Protein AF-A0A164E216-F1 (afdb_monomer_lite)

Organism: NCBI:txid35525

pLDDT: mean 80.06, std 15.65, range [38.5, 94.0]

Radius of gyration: 17.81 Å; chains: 1; bounding box: 48×37×47 Å

Sequence (91 aa):
MDGSQGSPNPAHSSLPTFSPSRIEGDKIILKYNGKPTKCPRCEWTTLATNTRAMGSIHRDLETAHTLRLVKYWECGVCGFAGDGPTLKGHY

Foldseek 3Di:
DDDDDDDDDPDPPVDPQQQDWDDDPLEIEGEDALWDFQASVDRHGHPDTQLVNVVVSVVCCCPVVVSPGHYWYAYPPPRHTDHRVVVNVVD

Secondary structure (DSSP, 8-state):
-----------------PPPEEEETTEEEEEE-SS--B-SSSS-B-S--HHHHHHHHHHHHHHHS---SEEEEEETTT--EE-HHHHHHH-

Structure (mmCIF, N/CA/C/O backbone):
data_AF-A0A164E216-F1
#
_entry.id   AF-A0A164E216-F1
#
loop_
_atom_site.group_PDB
_atom_site.id
_atom_site.type_symbol
_atom_site.label_atom_id
_atom_site.label_alt_id
_atom_site.label_comp_id
_atom_site.label_asym_id
_atom_site.label_entity_id
_atom_site.label_seq_id
_atom_site.pdbx_PDB_ins_code
_atom_site.Cartn_x
_atom_site.Cartn_y
_atom_site.Cartn_z
_atom_site.occupancy
_atom_site.B_iso_or_equiv
_atom_site.auth_seq_id
_atom_site.auth_comp_id
_atom_site.auth_asym_id
_atom_site.auth_atom_id
_atom_site.pdbx_PDB_model_num
ATOM 1 N N . MET A 1 1 ? -35.628 22.271 -33.906 1.00 42.97 1 MET A N 1
ATOM 2 C CA . MET A 1 1 ? -34.504 23.191 -33.637 1.00 42.97 1 MET A CA 1
ATOM 3 C C . MET A 1 1 ? -34.423 23.314 -32.116 1.00 42.97 1 MET A C 1
ATOM 5 O O . MET A 1 1 ? -34.977 24.237 -31.549 1.00 42.97 1 MET A O 1
ATOM 9 N N . ASP A 1 2 ? -34.245 22.201 -31.412 1.00 45.34 2 ASP A N 1
ATOM 10 C CA . ASP A 1 2 ? -32.974 21.543 -31.060 1.00 45.34 2 ASP A CA 1
ATOM 11 C C . ASP A 1 2 ? -32.064 22.406 -30.164 1.00 45.34 2 ASP A C 1
ATOM 13 O O . ASP A 1 2 ? -31.403 23.324 -30.637 1.00 45.34 2 ASP A O 1
ATOM 17 N N . GLY A 1 3 ? -32.108 22.092 -28.862 1.00 44.44 3 GLY A N 1
ATOM 18 C CA . GLY A 1 3 ? -30.913 21.926 -28.030 1.00 44.44 3 GLY A CA 1
ATOM 19 C C . GLY A 1 3 ? -30.228 23.164 -27.457 1.00 44.44 3 GLY A C 1
ATOM 20 O O . GLY A 1 3 ? -29.154 23.545 -27.908 1.00 44.44 3 GLY A O 1
ATOM 21 N N . SER A 1 4 ? -30.776 23.728 -26.379 1.00 56.44 4 SER A N 1
ATOM 22 C CA . SER A 1 4 ? -30.088 24.700 -25.520 1.00 56.44 4 SER A CA 1
ATOM 23 C C . SER A 1 4 ? -28.928 24.083 -24.719 1.00 56.44 4 SER A C 1
ATOM 25 O O . SER A 1 4 ? -29.076 23.023 -24.121 1.00 56.44 4 SER A O 1
ATOM 27 N N . GLN A 1 5 ? -27.824 24.840 -24.642 1.00 50.59 5 GLN A N 1
ATOM 28 C CA . GLN A 1 5 ? -26.814 24.883 -23.568 1.00 50.59 5 GLN A CA 1
ATOM 29 C C . GLN A 1 5 ? -26.174 23.558 -23.114 1.00 50.59 5 GLN A C 1
ATOM 31 O O . GLN A 1 5 ? -26.562 22.951 -22.121 1.00 50.59 5 GLN A O 1
ATOM 36 N N . GLY A 1 6 ? -25.058 23.199 -23.751 1.00 52.75 6 GLY A N 1
ATOM 37 C CA . GLY A 1 6 ? -24.060 22.310 -23.160 1.00 52.75 6 GLY A CA 1
ATOM 38 C C . GLY A 1 6 ? -22.997 23.103 -22.398 1.00 52.75 6 GLY A C 1
ATOM 39 O O . GLY A 1 6 ? -22.097 23.656 -23.023 1.00 52.75 6 GLY A O 1
ATOM 40 N N . SER A 1 7 ? -23.100 23.168 -21.070 1.00 60.78 7 SER A N 1
ATOM 41 C CA . SER A 1 7 ? -21.992 23.292 -20.096 1.00 60.78 7 SER A CA 1
ATOM 42 C C . SER A 1 7 ? -22.574 23.358 -18.678 1.00 60.78 7 SER A C 1
ATOM 44 O O . SER A 1 7 ? -23.658 23.919 -18.528 1.00 60.78 7 SER A O 1
ATOM 46 N N . PRO A 1 8 ? -21.893 22.872 -17.622 1.00 50.22 8 PRO A N 1
ATOM 47 C CA . PRO A 1 8 ? -20.498 22.429 -17.549 1.00 50.22 8 PRO A CA 1
ATOM 48 C C . PRO A 1 8 ? -20.377 20.934 -17.195 1.00 50.22 8 PRO A C 1
ATOM 50 O O . PRO A 1 8 ? -21.283 20.364 -16.604 1.00 50.22 8 PRO A O 1
ATOM 53 N N . ASN A 1 9 ? -19.243 20.297 -17.492 1.00 49.53 9 ASN A N 1
ATOM 54 C CA . ASN A 1 9 ? -18.849 19.071 -16.787 1.00 49.53 9 ASN A CA 1
ATOM 55 C C . ASN A 1 9 ? -18.190 19.481 -15.460 1.00 49.53 9 ASN A C 1
ATOM 57 O O . ASN A 1 9 ? -17.100 20.058 -15.502 1.00 49.53 9 ASN A O 1
ATOM 61 N N . PRO A 1 10 ? -18.780 19.201 -14.285 1.00 58.44 10 PRO A N 1
ATOM 62 C CA . PRO A 1 10 ? -18.132 19.410 -13.007 1.00 58.44 10 PRO A CA 1
ATOM 63 C C . PRO A 1 10 ? -17.702 18.050 -12.456 1.00 58.44 10 PRO A C 1
ATOM 65 O O . PRO A 1 10 ? -18.541 17.293 -11.984 1.00 58.44 10 PRO A O 1
ATOM 68 N N . ALA A 1 11 ? -16.407 17.742 -12.550 1.00 47.66 11 ALA A N 1
ATOM 69 C CA . ALA A 1 11 ? -15.646 16.928 -11.588 1.00 47.66 11 ALA A CA 1
ATOM 70 C C . ALA A 1 11 ? -14.385 16.357 -12.251 1.00 47.66 11 ALA A C 1
ATOM 72 O O . ALA A 1 11 ? -14.241 15.153 -12.423 1.00 47.66 11 ALA A O 1
ATOM 73 N N . HIS A 1 12 ? -13.409 17.209 -12.552 1.00 50.84 12 HIS A N 1
ATOM 74 C CA . HIS A 1 12 ? -12.030 16.779 -12.329 1.00 50.84 12 HIS A CA 1
ATOM 75 C C . HIS A 1 12 ? -11.589 17.363 -10.993 1.00 50.84 12 HIS A C 1
ATOM 77 O O . HIS A 1 12 ? -10.721 18.226 -10.896 1.00 50.84 12 HIS A O 1
ATOM 83 N N . SER A 1 13 ? -12.251 16.894 -9.933 1.00 38.50 13 SER A N 1
ATOM 84 C CA . SER A 1 13 ? -11.636 16.883 -8.618 1.00 38.50 13 SER A CA 1
ATOM 85 C C . SER A 1 13 ? -10.405 15.999 -8.765 1.00 38.50 13 SER A C 1
ATOM 87 O O . SER A 1 13 ? -10.524 14.777 -8.825 1.00 38.50 13 SER A O 1
ATOM 89 N N . SER A 1 14 ? -9.235 16.621 -8.891 1.00 50.91 14 SER A N 1
ATOM 90 C CA . SER A 1 14 ? -7.931 15.972 -8.760 1.00 50.91 14 SER A CA 1
ATOM 91 C C . SER A 1 14 ? -7.791 15.477 -7.321 1.00 50.91 14 SER A C 1
ATOM 93 O O . SER A 1 14 ? -7.058 16.038 -6.512 1.00 50.91 14 SER A O 1
ATOM 95 N N . LEU A 1 15 ? -8.593 14.472 -6.972 1.00 50.72 15 LEU A N 1
ATOM 96 C CA . LEU A 1 15 ? -8.516 13.767 -5.712 1.00 50.72 15 LEU A CA 1
ATOM 97 C C . LEU A 1 15 ? -7.170 13.040 -5.681 1.00 50.72 15 LEU A C 1
ATOM 99 O O . LEU A 1 15 ? -6.731 12.524 -6.716 1.00 50.72 15 LEU A O 1
ATOM 103 N N . PRO A 1 16 ? -6.502 13.010 -4.518 1.00 46.44 16 PRO A N 1
ATOM 104 C CA . PRO A 1 16 ? -5.192 12.400 -4.378 1.00 46.44 16 PRO A CA 1
ATOM 105 C C . PRO A 1 16 ? -5.250 10.977 -4.928 1.00 46.44 16 PRO A C 1
ATOM 107 O O . PRO A 1 16 ? -5.989 10.128 -4.432 1.00 46.44 16 PRO A O 1
ATOM 110 N N . THR A 1 17 ? -4.498 10.729 -6.002 1.00 53.69 17 THR A N 1
ATOM 111 C CA . THR A 1 17 ? -4.402 9.410 -6.627 1.00 53.69 17 THR A CA 1
ATOM 112 C C . THR A 1 17 ? -3.593 8.527 -5.687 1.00 53.69 17 THR A C 1
ATOM 114 O O . THR A 1 17 ? -2.373 8.403 -5.802 1.00 53.69 17 THR A O 1
ATOM 117 N N . PHE A 1 18 ? -4.247 8.000 -4.657 1.00 57.25 18 PHE A N 1
ATOM 118 C CA . PHE A 1 18 ? -3.642 7.003 -3.795 1.00 57.25 18 PHE A CA 1
ATOM 119 C C . PHE A 1 18 ? -3.368 5.760 -4.640 1.00 57.25 18 PHE A C 1
ATOM 121 O O . PHE A 1 18 ? -4.214 5.336 -5.432 1.00 57.25 18 PHE A O 1
ATOM 128 N N . SER A 1 19 ? -2.161 5.203 -4.509 1.00 61.78 19 SER A N 1
ATOM 129 C CA . SER A 1 19 ? -1.782 3.975 -5.208 1.00 61.78 19 SER A CA 1
ATOM 130 C C . SER A 1 19 ? -2.848 2.906 -4.961 1.00 61.78 19 SER A C 1
ATOM 132 O O . SER A 1 19 ? -3.271 2.754 -3.811 1.00 61.78 19 SER A O 1
ATOM 134 N N . PRO A 1 20 ? -3.291 2.155 -5.987 1.00 68.31 20 PRO A N 1
ATOM 135 C CA . PRO A 1 20 ? -4.371 1.206 -5.791 1.00 68.31 20 PRO A CA 1
ATOM 136 C C . PRO A 1 20 ? -3.945 0.169 -4.754 1.00 68.31 20 PRO A C 1
ATOM 138 O O . PRO A 1 20 ? -2.929 -0.509 -4.920 1.00 68.31 20 PRO A O 1
ATOM 141 N N . SER A 1 21 ? -4.725 0.059 -3.689 1.00 77.81 21 SER A N 1
ATOM 142 C CA . SER A 1 21 ? -4.698 -1.083 -2.788 1.00 77.81 21 SER A CA 1
ATOM 143 C C . SER A 1 21 ? -6.088 -1.702 -2.793 1.00 77.81 21 SER A C 1
ATOM 145 O O . SER A 1 21 ? -7.082 -0.976 -2.875 1.00 77.81 21 SER A O 1
ATOM 147 N N . ARG A 1 22 ? -6.166 -3.032 -2.768 1.00 85.19 22 ARG A N 1
ATOM 148 C CA . ARG A 1 22 ? -7.442 -3.747 -2.629 1.00 85.19 22 ARG A CA 1
ATOM 149 C C . ARG A 1 22 ? -7.440 -4.544 -1.337 1.00 85.19 22 ARG A C 1
ATOM 151 O O . ARG A 1 22 ? -6.397 -5.044 -0.925 1.00 85.19 22 ARG A O 1
ATOM 158 N N . ILE A 1 23 ? -8.600 -4.632 -0.700 1.00 83.69 23 ILE A N 1
ATOM 159 C CA . ILE A 1 23 ? -8.800 -5.450 0.494 1.00 83.69 23 ILE A CA 1
ATOM 160 C C . IL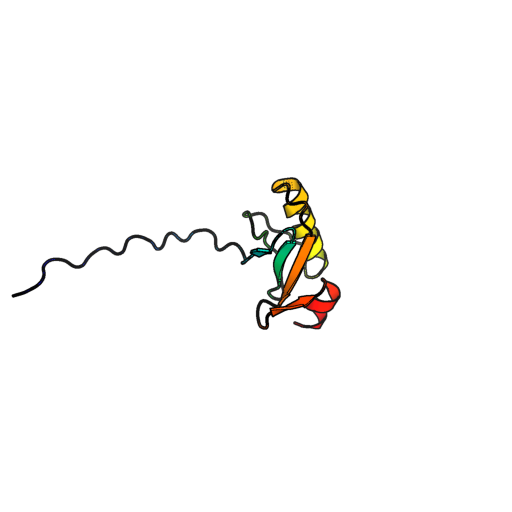E A 1 23 ? -9.488 -6.738 0.045 1.00 83.69 23 ILE A C 1
ATOM 162 O O . ILE A 1 23 ? -10.502 -6.684 -0.647 1.00 83.69 23 ILE A O 1
ATOM 166 N N . GLU A 1 24 ? -8.922 -7.880 0.415 1.00 85.00 24 GLU A N 1
ATOM 167 C CA . GLU A 1 24 ? -9.428 -9.214 0.102 1.00 85.00 24 GLU A CA 1
ATOM 168 C C . GLU A 1 24 ? -9.520 -10.022 1.402 1.00 85.00 24 GLU A C 1
ATOM 170 O O . GLU A 1 24 ? -8.529 -10.562 1.894 1.00 85.00 24 GLU A O 1
ATOM 175 N N . GLY A 1 25 ? -10.712 -10.051 2.006 1.00 83.56 25 GLY A 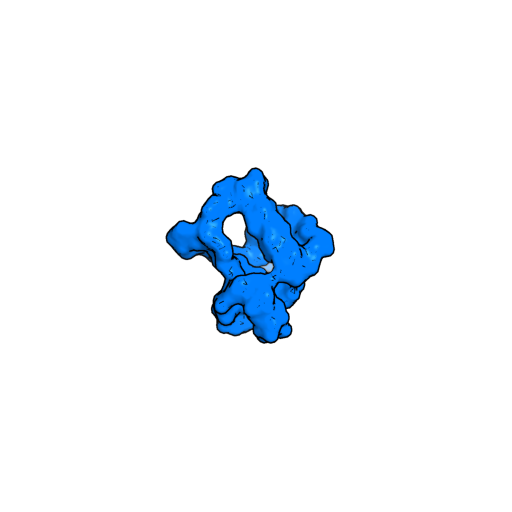N 1
ATOM 176 C CA . GLY A 1 25 ? -10.914 -10.644 3.330 1.00 83.56 25 GLY A CA 1
ATOM 177 C C . GLY A 1 25 ? -10.022 -9.977 4.381 1.00 83.56 25 GLY A C 1
ATOM 178 O O . GLY A 1 25 ? -10.111 -8.771 4.594 1.00 83.56 25 GLY A O 1
ATOM 179 N N . ASP A 1 26 ? -9.136 -10.762 5.000 1.00 84.00 26 ASP A N 1
ATOM 180 C CA . ASP A 1 26 ? -8.162 -10.288 5.996 1.00 84.00 26 ASP A CA 1
ATOM 181 C C . ASP A 1 26 ? -6.832 -9.805 5.371 1.00 84.00 26 ASP A C 1
ATOM 183 O O . ASP A 1 26 ? -5.815 -9.636 6.045 1.00 84.00 26 ASP A O 1
ATOM 187 N N . LYS A 1 27 ? -6.792 -9.612 4.050 1.00 86.00 27 LYS A N 1
ATOM 188 C CA . LYS A 1 27 ? -5.578 -9.226 3.326 1.00 86.00 27 LYS A CA 1
ATOM 189 C C . LYS A 1 27 ? -5.722 -7.839 2.734 1.00 86.00 27 LYS A C 1
ATOM 191 O O . LYS A 1 27 ? -6.757 -7.492 2.174 1.00 86.00 27 LYS A O 1
ATOM 196 N N . ILE A 1 28 ? -4.646 -7.067 2.783 1.00 88.50 28 ILE A N 1
ATOM 197 C CA . ILE A 1 28 ? -4.473 -5.882 1.950 1.00 88.50 28 ILE A CA 1
ATOM 198 C C . ILE A 1 28 ? -3.417 -6.177 0.890 1.00 88.50 28 ILE A C 1
ATOM 200 O O . ILE A 1 28 ? -2.301 -6.602 1.189 1.00 88.50 28 ILE A O 1
ATOM 204 N N . ILE A 1 29 ? -3.793 -5.955 -0.362 1.00 88.94 29 ILE A N 1
ATOM 205 C CA . ILE A 1 29 ? -2.952 -6.178 -1.529 1.00 88.94 29 ILE A CA 1
ATOM 206 C C . ILE A 1 29 ? -2.522 -4.813 -2.054 1.00 88.94 29 ILE A C 1
ATOM 208 O O . ILE A 1 29 ? -3.350 -3.975 -2.422 1.00 88.94 29 ILE A O 1
ATOM 212 N N . LEU A 1 30 ? -1.214 -4.591 -2.044 1.00 90.38 30 LEU A N 1
ATOM 213 C CA . LEU A 1 30 ? -0.539 -3.345 -2.378 1.00 90.38 30 LEU A CA 1
ATOM 214 C C . LEU A 1 30 ? 0.062 -3.448 -3.780 1.00 90.38 30 LEU A C 1
ATOM 216 O O . LEU A 1 30 ? 0.702 -4.443 -4.114 1.00 90.38 30 LEU A O 1
ATOM 220 N N . LYS A 1 31 ? -0.087 -2.410 -4.607 1.00 89.06 31 LYS A N 1
ATOM 221 C CA . LYS A 1 31 ? 0.566 -2.388 -5.922 1.00 89.06 31 LYS A CA 1
ATOM 222 C C . LYS A 1 31 ? 2.023 -1.943 -5.839 1.00 89.06 31 LYS A C 1
ATOM 224 O O . LYS A 1 31 ? 2.337 -0.857 -5.350 1.00 89.06 31 LYS A O 1
ATOM 229 N N . TYR A 1 32 ? 2.904 -2.765 -6.392 1.00 87.06 32 TYR A N 1
ATOM 230 C CA . TYR A 1 32 ? 4.314 -2.492 -6.607 1.00 87.06 32 TYR A CA 1
ATOM 231 C C . TYR A 1 32 ? 4.534 -1.942 -8.021 1.00 87.06 32 TYR A C 1
ATOM 233 O O . TYR A 1 32 ? 4.408 -2.660 -9.011 1.00 87.06 32 TYR A O 1
ATOM 241 N N . ASN A 1 33 ? 4.896 -0.662 -8.109 1.00 84.12 33 ASN A N 1
ATOM 242 C CA . ASN A 1 33 ? 5.171 0.036 -9.372 1.00 84.12 33 ASN A CA 1
ATOM 243 C C . ASN A 1 33 ? 6.688 0.228 -9.594 1.00 84.12 33 ASN A C 1
ATOM 245 O O . ASN A 1 33 ? 7.124 1.301 -10.016 1.00 84.12 33 ASN A O 1
ATOM 249 N N . GLY A 1 34 ? 7.519 -0.731 -9.165 1.00 83.94 34 GLY A N 1
ATOM 250 C CA . GLY A 1 34 ? 8.991 -0.649 -9.191 1.00 83.94 34 GLY A CA 1
ATOM 251 C C . GLY A 1 34 ? 9.595 0.228 -8.083 1.00 83.94 34 GLY A C 1
ATOM 252 O O . GLY A 1 34 ? 10.596 -0.117 -7.457 1.00 83.94 34 GLY A O 1
ATOM 253 N N . LYS A 1 35 ? 8.947 1.354 -7.770 1.00 86.19 35 LYS A N 1
ATOM 254 C CA . LYS A 1 35 ? 9.393 2.334 -6.766 1.00 86.19 35 LYS A CA 1
ATOM 255 C C . LYS A 1 35 ? 8.259 2.751 -5.820 1.00 86.19 35 LYS A C 1
ATOM 257 O O . LYS A 1 35 ? 7.764 3.873 -5.909 1.00 86.19 35 LYS A O 1
ATOM 262 N N . PRO A 1 36 ? 7.798 1.862 -4.923 1.00 87.38 36 PRO A N 1
ATOM 263 C CA . PRO A 1 36 ? 6.783 2.238 -3.951 1.00 87.38 36 PRO A CA 1
ATOM 264 C C . PRO A 1 36 ? 7.379 3.247 -2.968 1.00 87.38 36 PRO A C 1
ATOM 266 O O . PRO A 1 36 ? 8.374 2.953 -2.318 1.00 87.38 36 PRO A O 1
ATOM 269 N N . THR A 1 37 ? 6.790 4.434 -2.865 1.00 91.50 37 THR A N 1
ATOM 270 C CA . THR A 1 37 ? 7.212 5.461 -1.893 1.00 91.50 37 THR A CA 1
ATOM 271 C C . THR A 1 37 ? 6.048 6.041 -1.104 1.00 91.50 37 THR A C 1
ATOM 273 O O . THR A 1 37 ? 6.260 6.580 -0.026 1.00 91.50 37 THR A O 1
ATOM 276 N N . LYS A 1 38 ? 4.814 5.917 -1.597 1.00 90.81 38 LYS A N 1
ATOM 277 C CA . LYS A 1 38 ? 3.633 6.547 -1.003 1.00 90.81 38 LYS A CA 1
ATOM 278 C C . LYS A 1 38 ? 2.732 5.523 -0.322 1.00 90.81 38 LYS A C 1
ATOM 280 O O . LYS A 1 38 ? 2.526 4.430 -0.857 1.00 90.81 38 LYS A O 1
ATOM 285 N N . CYS A 1 39 ? 2.161 5.900 0.817 1.00 89.69 39 CYS A N 1
ATOM 286 C CA . CYS A 1 39 ? 1.073 5.153 1.428 1.00 89.69 39 CYS A CA 1
ATOM 287 C C . CYS A 1 39 ? -0.150 5.126 0.488 1.00 89.69 39 CYS A C 1
ATOM 289 O O . CYS A 1 39 ? -0.526 6.154 -0.077 1.00 89.69 39 CYS A O 1
ATOM 291 N N . PRO A 1 40 ? -0.820 3.977 0.310 1.00 86.38 40 PRO A N 1
ATOM 292 C CA . PRO A 1 40 ? -2.043 3.893 -0.492 1.00 86.38 40 PRO A CA 1
ATOM 293 C C . PRO A 1 40 ? -3.305 4.366 0.254 1.00 86.38 40 PRO A C 1
ATOM 295 O O . PRO A 1 40 ? -4.409 4.247 -0.273 1.00 86.38 40 PRO A O 1
ATOM 298 N N . ARG A 1 41 ? -3.177 4.839 1.499 1.00 85.25 41 ARG A N 1
ATOM 299 C CA . ARG A 1 41 ? -4.302 5.262 2.352 1.00 85.25 41 ARG A CA 1
ATOM 300 C C . ARG A 1 41 ? -4.217 6.721 2.796 1.00 85.25 41 ARG A C 1
ATOM 302 O O . ARG A 1 41 ? -5.238 7.277 3.186 1.00 85.25 41 ARG A O 1
ATOM 309 N N . CYS A 1 42 ? -3.040 7.339 2.730 1.00 87.19 42 CYS A N 1
ATOM 310 C CA . CYS A 1 42 ? -2.839 8.741 3.079 1.00 87.19 42 CYS A CA 1
ATOM 311 C C . CYS A 1 42 ? -1.709 9.372 2.255 1.00 87.19 42 CYS A C 1
ATOM 313 O O . CYS A 1 42 ? -1.138 8.756 1.356 1.00 87.19 42 CYS A O 1
ATOM 315 N N . GLU A 1 43 ? -1.410 10.641 2.521 1.00 88.75 43 GLU A N 1
ATOM 316 C CA . GLU A 1 43 ? -0.374 11.386 1.798 1.00 88.75 43 GLU A CA 1
ATOM 317 C C . GLU A 1 43 ? 1.046 11.115 2.305 1.00 88.75 43 GLU A C 1
ATOM 319 O O . GLU A 1 43 ? 2.016 11.630 1.742 1.00 88.75 43 GLU A O 1
ATOM 324 N N . TRP A 1 44 ? 1.185 10.267 3.328 1.00 92.44 44 TRP A N 1
ATOM 325 C CA . TRP A 1 44 ? 2.482 9.895 3.863 1.00 92.44 44 TRP A CA 1
ATOM 326 C C . TRP A 1 44 ? 3.363 9.250 2.790 1.00 92.44 44 TRP A C 1
ATOM 328 O O . TRP A 1 44 ? 2.931 8.402 2.003 1.00 92.44 44 TRP A O 1
ATOM 338 N N . THR A 1 45 ? 4.623 9.673 2.768 1.00 92.38 45 THR A N 1
ATOM 339 C CA . THR A 1 45 ? 5.624 9.234 1.799 1.00 92.38 45 THR A CA 1
ATOM 340 C C . THR A 1 45 ? 6.910 8.881 2.535 1.00 92.38 45 THR A C 1
ATOM 342 O O . THR A 1 45 ? 7.362 9.620 3.409 1.00 92.38 45 THR A O 1
ATOM 345 N N . THR A 1 46 ? 7.520 7.756 2.176 1.00 92.75 46 THR A N 1
ATOM 346 C CA . THR A 1 46 ? 8.827 7.340 2.683 1.00 92.75 46 THR A CA 1
ATOM 347 C C . THR A 1 46 ? 9.953 7.781 1.753 1.00 92.75 46 THR A C 1
ATOM 349 O O . THR A 1 46 ? 9.813 7.767 0.532 1.00 92.75 46 THR A O 1
ATOM 352 N N . LEU A 1 47 ? 11.100 8.128 2.343 1.00 93.25 47 LEU A N 1
ATOM 353 C CA . LEU A 1 47 ? 12.361 8.357 1.625 1.00 93.25 47 LEU A CA 1
ATOM 354 C C . LEU A 1 47 ? 13.125 7.050 1.350 1.00 93.25 47 LEU A C 1
ATOM 356 O O . LEU A 1 47 ? 14.125 7.048 0.634 1.00 93.25 47 LEU A O 1
ATOM 360 N N . ALA A 1 48 ? 12.689 5.935 1.942 1.00 90.88 48 ALA A N 1
ATOM 361 C CA . ALA A 1 48 ? 13.263 4.631 1.657 1.00 90.88 48 ALA A CA 1
ATOM 362 C C . ALA A 1 48 ? 12.926 4.194 0.223 1.00 90.88 48 ALA A C 1
ATOM 364 O O . ALA A 1 48 ? 11.926 4.612 -0.356 1.00 90.88 48 ALA A O 1
ATOM 365 N N . THR A 1 49 ? 13.744 3.306 -0.339 1.00 86.38 49 THR A N 1
ATOM 366 C CA . THR A 1 49 ? 13.536 2.758 -1.686 1.00 86.38 49 THR A CA 1
ATOM 367 C C . THR A 1 49 ? 13.343 1.245 -1.644 1.00 86.38 49 THR A C 1
ATOM 369 O O . THR A 1 49 ? 13.735 0.575 -0.682 1.00 86.38 49 THR A O 1
ATOM 372 N N . ASN A 1 50 ? 12.748 0.698 -2.709 1.00 84.62 50 ASN A N 1
ATOM 373 C CA . ASN A 1 50 ? 12.597 -0.743 -2.925 1.00 84.62 50 ASN A CA 1
ATOM 374 C C . ASN A 1 50 ? 11.974 -1.465 -1.709 1.00 84.62 50 ASN A C 1
ATOM 376 O O . ASN A 1 50 ? 10.993 -1.005 -1.130 1.00 84.62 50 ASN A O 1
ATOM 380 N N . THR A 1 51 ? 12.567 -2.585 -1.293 1.00 87.44 51 THR A N 1
ATOM 381 C CA . THR A 1 51 ? 12.112 -3.434 -0.184 1.00 87.44 51 THR A CA 1
ATOM 382 C C . THR A 1 51 ? 12.011 -2.688 1.144 1.00 87.44 51 THR A C 1
ATOM 384 O O . THR A 1 51 ? 11.096 -2.935 1.930 1.00 87.44 51 THR A O 1
ATOM 387 N N . ARG A 1 52 ? 12.903 -1.721 1.393 1.00 91.38 52 ARG A N 1
ATOM 388 C CA . ARG A 1 52 ? 12.860 -0.902 2.610 1.00 91.38 52 ARG A CA 1
ATOM 389 C C . ARG A 1 52 ? 11.659 0.039 2.610 1.00 91.38 52 ARG A C 1
ATOM 391 O O . ARG A 1 52 ? 11.059 0.274 3.660 1.00 91.38 52 ARG A O 1
ATOM 398 N N . ALA A 1 53 ? 11.288 0.548 1.438 1.00 91.75 53 ALA A N 1
ATOM 399 C CA . ALA A 1 53 ? 10.087 1.353 1.289 1.00 91.75 53 ALA A CA 1
ATOM 400 C C . ALA A 1 53 ? 8.828 0.528 1.561 1.00 91.75 53 ALA A C 1
ATOM 402 O O . ALA A 1 53 ? 7.942 0.983 2.278 1.00 91.75 53 ALA A O 1
ATOM 403 N N . MET A 1 54 ? 8.799 -0.720 1.087 1.00 91.31 54 MET A N 1
ATOM 404 C CA . MET A 1 54 ? 7.686 -1.644 1.317 1.00 91.31 54 MET A CA 1
ATOM 405 C C . MET A 1 54 ? 7.458 -1.896 2.812 1.00 91.31 54 MET A C 1
ATOM 407 O O . MET A 1 54 ? 6.338 -1.744 3.294 1.00 91.31 54 MET A O 1
ATOM 411 N N . GLY A 1 55 ? 8.523 -2.177 3.570 1.00 91.88 55 GLY A N 1
ATOM 412 C CA . GLY A 1 55 ? 8.429 -2.317 5.029 1.00 91.88 55 GLY A CA 1
ATOM 413 C C . GLY A 1 55 ? 8.016 -1.021 5.737 1.00 91.88 55 GLY A C 1
ATOM 414 O O . GLY A 1 55 ? 7.257 -1.050 6.703 1.00 91.88 55 GLY A O 1
ATOM 415 N N . SER A 1 56 ? 8.457 0.132 5.231 1.00 94.00 56 SER A N 1
ATOM 416 C CA . SER A 1 56 ? 8.065 1.432 5.788 1.00 94.00 56 SER A CA 1
ATOM 417 C C . SER A 1 56 ? 6.573 1.717 5.565 1.00 94.00 56 SER A C 1
ATOM 419 O O 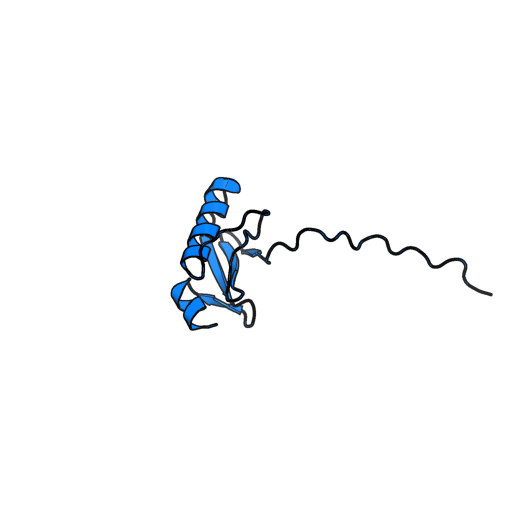. SER A 1 56 ? 5.906 2.179 6.486 1.00 94.00 56 SER A O 1
ATOM 421 N N . ILE A 1 57 ? 6.042 1.378 4.386 1.00 92.25 57 ILE A N 1
ATOM 422 C CA . ILE A 1 57 ? 4.612 1.478 4.055 1.00 92.25 57 ILE A CA 1
ATOM 423 C C . ILE A 1 57 ? 3.790 0.492 4.891 1.00 92.25 57 ILE A C 1
ATOM 425 O O . ILE A 1 57 ? 2.723 0.851 5.376 1.00 92.25 57 ILE A O 1
ATOM 429 N N . HIS A 1 58 ? 4.283 -0.728 5.122 1.00 91.94 58 HIS A N 1
ATOM 430 C CA . HIS A 1 58 ? 3.616 -1.673 6.024 1.00 91.94 58 HIS A CA 1
ATOM 431 C C . HIS A 1 58 ? 3.458 -1.108 7.431 1.00 91.94 58 HIS A C 1
ATOM 433 O O . HIS A 1 58 ? 2.360 -1.155 7.983 1.00 91.94 58 HIS A O 1
ATOM 439 N N . ARG A 1 59 ? 4.538 -0.538 7.974 1.00 92.88 59 ARG A N 1
ATOM 440 C CA . ARG A 1 59 ? 4.521 0.062 9.304 1.00 92.88 59 ARG A CA 1
ATOM 441 C C . ARG A 1 59 ? 3.558 1.245 9.373 1.00 92.88 59 ARG A C 1
ATOM 443 O O . ARG A 1 59 ? 2.804 1.333 10.330 1.00 92.88 59 ARG A O 1
ATOM 450 N N . ASP A 1 60 ? 3.550 2.111 8.362 1.00 93.06 60 ASP A N 1
ATOM 451 C CA . ASP A 1 60 ? 2.605 3.232 8.285 1.00 93.06 60 ASP A CA 1
ATOM 452 C C . ASP A 1 60 ? 1.143 2.751 8.283 1.00 93.06 60 ASP A C 1
ATOM 454 O O . ASP A 1 60 ? 0.332 3.215 9.086 1.00 93.06 60 ASP A O 1
ATOM 458 N N . LEU A 1 61 ? 0.821 1.72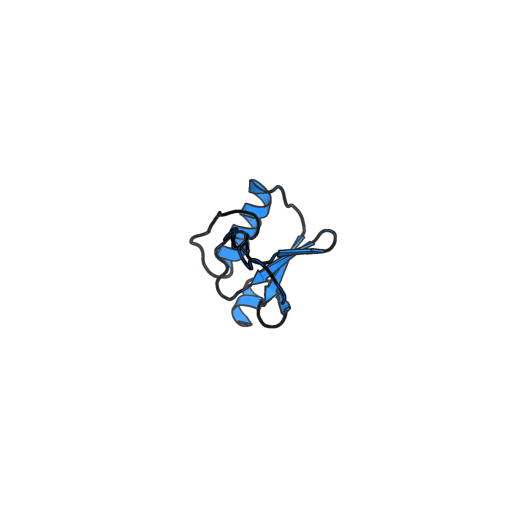9 7.481 1.00 90.94 61 LEU A N 1
ATOM 459 C CA . LEU A 1 61 ? -0.506 1.103 7.479 1.00 90.94 61 LEU A CA 1
ATOM 460 C C . LEU A 1 61 ? -0.893 0.558 8.865 1.00 90.94 61 LEU A C 1
ATOM 462 O O . LEU A 1 61 ? -2.047 0.681 9.277 1.00 90.94 61 LEU A O 1
ATOM 466 N N . GLU A 1 62 ? 0.055 -0.008 9.607 1.00 91.38 62 GLU A N 1
ATOM 467 C CA . GLU A 1 62 ? -0.188 -0.532 10.955 1.00 91.38 62 GLU A CA 1
ATOM 468 C C . GLU A 1 62 ? -0.383 0.566 11.993 1.00 91.38 62 GLU A C 1
ATOM 470 O O . GLU A 1 62 ? -1.285 0.456 12.824 1.00 91.38 62 GLU A O 1
ATOM 475 N N . THR A 1 63 ? 0.447 1.610 11.966 1.00 93.12 63 THR A N 1
ATOM 476 C CA . THR A 1 63 ? 0.472 2.628 13.022 1.00 93.12 63 THR A CA 1
ATOM 477 C C . THR A 1 63 ? -0.507 3.767 12.779 1.00 93.12 63 THR A C 1
ATOM 479 O O . THR A 1 63 ? -1.161 4.204 13.720 1.00 93.12 63 THR A O 1
ATOM 482 N N . ALA A 1 64 ? -0.614 4.255 11.542 1.00 91.69 64 ALA A N 1
ATOM 483 C CA . ALA A 1 64 ? -1.447 5.410 11.200 1.00 91.69 64 ALA A CA 1
ATOM 484 C C . ALA A 1 64 ? -2.879 5.013 10.814 1.00 91.69 64 ALA A C 1
ATOM 486 O O . ALA A 1 64 ? -3.802 5.820 10.924 1.00 91.69 64 ALA A O 1
ATOM 487 N N . HIS A 1 65 ? -3.074 3.775 10.352 1.00 88.31 65 HIS A N 1
ATOM 488 C CA . HIS A 1 65 ? -4.368 3.301 9.855 1.00 88.31 65 HIS A CA 1
ATOM 489 C C . HIS A 1 65 ? -4.915 2.093 10.615 1.00 88.31 65 HIS A C 1
ATOM 491 O O . HIS A 1 65 ? -6.003 1.617 10.291 1.00 88.31 65 HIS A O 1
ATOM 497 N N . THR A 1 66 ? -4.180 1.590 11.612 1.00 88.50 66 THR A N 1
ATOM 498 C CA . THR A 1 66 ? -4.569 0.422 12.420 1.00 88.50 66 THR A CA 1
ATOM 499 C C . THR A 1 66 ? -4.843 -0.823 11.561 1.00 88.50 66 THR A C 1
ATOM 501 O O . THR A 1 66 ? -5.538 -1.749 11.982 1.00 88.50 66 THR A O 1
ATOM 504 N N . LEU A 1 67 ? -4.282 -0.873 10.345 1.00 85.12 67 LEU A N 1
ATOM 505 C CA . LEU A 1 67 ? -4.460 -1.967 9.395 1.00 85.12 67 LEU A CA 1
ATOM 506 C C . LEU A 1 67 ? -3.481 -3.090 9.732 1.00 85.12 67 LEU A C 1
ATOM 508 O O . LEU A 1 67 ? -2.382 -3.201 9.183 1.00 85.12 67 LEU A O 1
ATOM 512 N N . ARG A 1 68 ? -3.910 -3.949 10.656 1.00 84.19 68 ARG A N 1
ATOM 513 C CA . ARG A 1 68 ? -3.174 -5.150 11.085 1.00 84.19 68 ARG A CA 1
ATOM 514 C C . ARG A 1 68 ? -3.384 -6.365 10.176 1.00 84.19 68 ARG A C 1
ATOM 516 O O . ARG A 1 68 ? -2.842 -7.423 10.458 1.00 84.19 68 ARG A O 1
ATOM 523 N N . LEU A 1 69 ? -4.121 -6.179 9.082 1.00 81.25 69 LEU A N 1
ATOM 524 C CA . LEU A 1 69 ? -4.335 -7.170 8.030 1.00 81.25 69 LEU A CA 1
ATOM 525 C C . LEU A 1 69 ? -3.012 -7.684 7.455 1.00 81.25 69 LEU A C 1
ATOM 527 O O . LEU A 1 69 ? -1.996 -6.969 7.473 1.00 81.25 69 LEU A O 1
ATOM 531 N N . VAL A 1 70 ? -3.046 -8.892 6.889 1.00 78.69 70 VAL A N 1
ATOM 532 C CA . VAL A 1 70 ? -1.905 -9.472 6.171 1.00 78.69 70 VAL A CA 1
ATOM 533 C C . VAL A 1 70 ? -1.631 -8.649 4.912 1.00 78.69 70 VAL A C 1
ATOM 535 O O . VAL A 1 70 ? -2.534 -8.380 4.122 1.00 78.69 70 VAL A O 1
ATOM 538 N N . LYS A 1 71 ? -0.380 -8.230 4.716 1.00 84.81 71 LYS A N 1
ATOM 539 C CA . LYS A 1 71 ? 0.005 -7.285 3.659 1.00 84.81 71 LYS A CA 1
ATOM 540 C C . LYS A 1 71 ? 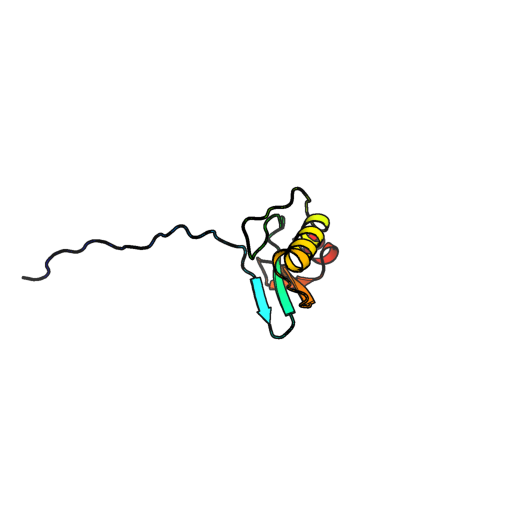0.774 -8.012 2.566 1.00 84.81 71 LYS A C 1
ATOM 542 O O . LYS A 1 71 ? 1.856 -8.537 2.824 1.00 84.81 71 LYS A O 1
ATOM 547 N N . TYR A 1 72 ? 0.228 -8.011 1.357 1.00 87.00 72 TYR A N 1
ATOM 548 C CA . TYR A 1 72 ? 0.860 -8.571 0.166 1.00 87.00 72 TYR A CA 1
ATOM 549 C C . TYR A 1 72 ? 1.166 -7.482 -0.842 1.00 87.00 72 TYR A C 1
ATOM 551 O O . TYR A 1 72 ? 0.520 -6.435 -0.858 1.00 87.00 72 TYR A O 1
ATOM 559 N N . TRP A 1 73 ? 2.128 -7.763 -1.711 1.00 90.75 73 TRP A N 1
ATOM 560 C CA . TRP A 1 73 ? 2.429 -6.912 -2.842 1.00 90.75 73 TRP A CA 1
ATOM 561 C C . TRP A 1 73 ? 2.200 -7.658 -4.149 1.00 90.75 73 TRP A C 1
ATOM 563 O O . TRP A 1 73 ? 2.470 -8.854 -4.257 1.00 90.75 73 TRP A O 1
ATOM 573 N N . GLU A 1 74 ? 1.735 -6.920 -5.147 1.00 92.44 74 GLU A N 1
ATOM 574 C CA . GLU A 1 74 ? 1.568 -7.393 -6.515 1.00 92.44 74 GLU A CA 1
ATOM 575 C C . GLU A 1 74 ? 2.189 -6.414 -7.500 1.00 92.44 74 GLU A C 1
ATOM 577 O O . GLU A 1 74 ? 2.073 -5.197 -7.344 1.00 92.44 74 GLU A O 1
ATOM 582 N N . CYS A 1 75 ? 2.814 -6.935 -8.549 1.00 89.44 75 CYS A N 1
ATOM 583 C CA . CYS A 1 75 ? 3.313 -6.145 -9.658 1.00 89.44 75 CYS A CA 1
ATOM 584 C C . CYS A 1 75 ? 2.161 -5.371 -10.308 1.00 89.44 75 CYS A C 1
ATOM 586 O O . CYS A 1 75 ? 1.184 -5.957 -10.778 1.00 89.44 75 CYS A O 1
ATOM 588 N N . GLY A 1 76 ? 2.288 -4.045 -10.378 1.00 86.31 76 GLY A N 1
ATOM 589 C CA . GLY A 1 76 ? 1.284 -3.180 -10.993 1.00 86.31 76 GLY A CA 1
ATOM 590 C C . GLY A 1 76 ? 1.102 -3.401 -12.501 1.00 86.31 76 GLY A C 1
ATOM 591 O O . GLY A 1 76 ? 0.092 -2.952 -13.039 1.00 86.31 76 GLY A O 1
ATOM 592 N N . VAL A 1 77 ? 2.050 -4.085 -13.160 1.00 86.62 77 VAL A N 1
ATOM 593 C CA . VAL A 1 77 ? 2.060 -4.340 -14.611 1.00 86.62 77 VAL A CA 1
ATOM 594 C C . VAL A 1 77 ? 1.348 -5.645 -14.971 1.00 86.62 77 VAL A C 1
ATOM 596 O O . VAL A 1 77 ? 0.480 -5.642 -15.836 1.00 86.62 77 VAL A O 1
ATOM 599 N N . CYS A 1 78 ? 1.699 -6.757 -14.320 1.00 88.81 78 CYS A N 1
ATOM 600 C CA . CYS A 1 78 ? 1.219 -8.096 -14.691 1.00 88.81 78 CYS A CA 1
ATOM 601 C C . CYS A 1 78 ? 0.452 -8.826 -13.576 1.00 88.81 78 CYS A C 1
ATOM 603 O O . CYS A 1 78 ? -0.013 -9.941 -13.792 1.00 88.81 78 CYS A O 1
ATOM 605 N N . GLY A 1 79 ? 0.329 -8.232 -12.382 1.00 87.88 79 GLY A N 1
ATOM 606 C CA . GLY A 1 79 ? -0.372 -8.834 -11.244 1.00 87.88 79 GLY A CA 1
ATOM 607 C C . GLY A 1 79 ? 0.400 -9.936 -10.512 1.00 87.88 79 GLY A C 1
ATOM 608 O O . GLY A 1 79 ? -0.148 -10.545 -9.601 1.00 87.88 79 GLY A O 1
ATOM 609 N N . PHE A 1 80 ? 1.663 -10.196 -10.869 1.00 89.81 80 PHE A N 1
ATOM 610 C CA . PHE A 1 80 ? 2.504 -11.163 -10.161 1.00 89.81 80 PHE A CA 1
ATOM 611 C C . PHE A 1 80 ? 2.615 -10.802 -8.673 1.00 89.81 80 PHE A C 1
ATOM 613 O O . PHE A 1 80 ? 3.050 -9.700 -8.343 1.00 89.81 80 PHE A O 1
ATOM 620 N N . ALA A 1 81 ? 2.234 -11.719 -7.784 1.00 89.88 81 ALA A N 1
ATOM 621 C CA . ALA A 1 81 ? 2.302 -11.530 -6.339 1.00 89.88 81 ALA A CA 1
ATOM 622 C C . ALA A 1 81 ? 3.628 -12.050 -5.773 1.00 89.88 81 ALA A C 1
ATOM 624 O O . ALA A 1 81 ? 4.075 -13.142 -6.121 1.00 89.88 81 ALA A O 1
ATOM 625 N N . GLY A 1 82 ? 4.237 -11.298 -4.858 1.00 87.88 82 GLY A N 1
ATOM 626 C CA . GLY A 1 82 ? 5.483 -11.702 -4.208 1.00 87.88 82 GLY A CA 1
ATOM 627 C C . GLY A 1 82 ? 5.831 -10.834 -3.004 1.00 87.88 82 GLY A C 1
ATOM 628 O O . GLY A 1 82 ? 5.190 -9.817 -2.736 1.00 87.88 82 GLY A O 1
ATOM 629 N N . ASP A 1 83 ? 6.856 -11.237 -2.256 1.00 85.38 83 ASP A N 1
ATOM 630 C CA . ASP A 1 83 ? 7.457 -10.387 -1.227 1.00 85.38 83 ASP A CA 1
ATOM 631 C C . ASP A 1 83 ? 8.342 -9.286 -1.841 1.00 85.38 83 ASP A C 1
ATOM 633 O O . ASP A 1 83 ? 8.504 -9.181 -3.058 1.00 85.38 83 ASP A O 1
ATOM 637 N N . GLY A 1 84 ? 8.920 -8.438 -0.985 1.00 82.75 84 GLY A N 1
ATOM 638 C CA . GLY A 1 84 ? 9.755 -7.325 -1.428 1.00 82.75 84 GLY A CA 1
ATOM 639 C C . GLY A 1 84 ? 10.921 -7.729 -2.327 1.00 82.75 84 GLY A C 1
ATOM 640 O O . GLY A 1 84 ? 11.024 -7.199 -3.436 1.00 82.75 84 GLY A O 1
ATOM 641 N N . PRO A 1 85 ? 11.821 -8.614 -1.873 1.00 87.19 85 PRO A N 1
ATOM 642 C CA . PRO A 1 85 ? 12.914 -9.111 -2.701 1.00 87.19 85 PRO A CA 1
ATOM 643 C C . PRO A 1 85 ? 12.446 -9.728 -4.023 1.00 87.19 85 PRO A C 1
ATOM 645 O O . PRO A 1 85 ? 13.012 -9.406 -5.069 1.00 87.19 85 PRO A O 1
ATOM 648 N N . THR A 1 86 ? 11.395 -10.549 -3.988 1.00 89.81 86 THR A N 1
ATOM 649 C CA . THR A 1 86 ? 10.864 -11.240 -5.170 1.00 89.81 86 THR A CA 1
ATOM 650 C C . THR A 1 86 ? 10.323 -10.246 -6.196 1.00 89.81 86 THR A C 1
ATOM 652 O O . THR A 1 86 ? 10.664 -10.321 -7.373 1.00 89.81 86 THR A O 1
ATOM 655 N N . LEU A 1 87 ? 9.540 -9.257 -5.760 1.00 88.06 87 LEU A N 1
ATOM 656 C CA . LEU A 1 87 ? 9.000 -8.229 -6.652 1.00 88.06 87 LEU A CA 1
ATOM 657 C C . LEU A 1 87 ? 10.056 -7.270 -7.179 1.00 88.06 87 LEU A C 1
ATOM 659 O O . LEU A 1 87 ? 9.967 -6.845 -8.327 1.00 88.06 87 LEU A O 1
ATOM 663 N N . LYS A 1 88 ? 11.066 -6.953 -6.365 1.00 85.75 88 LYS A N 1
ATOM 664 C CA . LYS A 1 88 ? 12.205 -6.153 -6.816 1.00 85.75 88 LYS A CA 1
ATOM 665 C C . LYS A 1 88 ? 12.969 -6.863 -7.937 1.00 85.75 88 LYS A C 1
ATOM 667 O O . LYS A 1 88 ? 13.414 -6.199 -8.859 1.00 85.75 88 LYS A O 1
ATOM 672 N N . GLY A 1 89 ? 13.156 -8.181 -7.837 1.00 87.44 89 GLY A N 1
ATOM 673 C CA . GLY A 1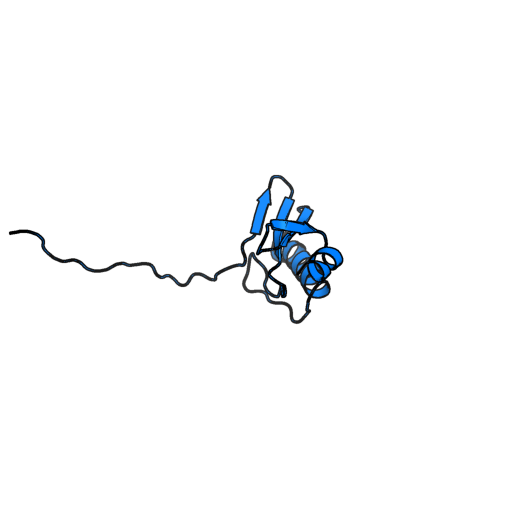 89 ? 13.808 -8.971 -8.887 1.00 87.44 89 GLY A CA 1
ATOM 674 C C . GLY A 1 89 ? 12.926 -9.221 -10.113 1.00 87.44 89 GLY A C 1
ATOM 675 O O . GLY A 1 89 ? 13.447 -9.502 -11.185 1.00 87.44 89 GLY A O 1
ATOM 676 N N . HIS A 1 90 ? 11.605 -9.133 -9.951 1.00 88.06 90 HIS A N 1
ATOM 677 C CA . HIS A 1 90 ? 10.626 -9.326 -11.019 1.00 88.06 90 HIS A CA 1
ATOM 678 C C . HIS A 1 90 ? 10.459 -8.102 -11.939 1.00 88.06 90 HIS A C 1
ATOM 680 O O . HIS A 1 90 ? 10.104 -8.280 -13.103 1.00 88.06 90 HIS A O 1
ATOM 686 N N . TYR A 1 91 ? 10.645 -6.887 -11.412 1.00 77.19 91 TYR A N 1
ATOM 687 C CA . TYR A 1 91 ? 10.353 -5.620 -12.098 1.00 77.19 91 TYR A CA 1
ATOM 688 C C . TYR A 1 91 ? 11.532 -5.082 -12.912 1.00 77.19 91 TYR A C 1
ATOM 690 O O . TYR A 1 91 ? 12.687 -5.232 -12.457 1.00 77.19 91 TYR A O 1
#